Protein AF-A0A2V7JU52-F1 (afdb_monomer_lite)

pLDDT: mean 87.8, std 12.55, range [51.81, 98.0]

Radius of gyration: 22.38 Å; chains: 1; bounding box: 64×39×50 Å

Secondary structure (DSSP, 8-state):
-HHHHHHHHHHHHHHHHHHHHHHHHHHHHT---TT-TTTSTT--HHHHHHHHHHTTTTS-HHHHHHHHHHHHHTT---B-TTT-SBHHHHHHHHHHHHHHHHHHHHHHHHHHHHHHHHHHHHHT-

Sequence (125 aa):
MIAWVVRRVAASIAIIWAVVTLTFFVIHAARGSPFLPEQSQSVSPETLDRLRRQFGLDRSLPEQYVLYLRNLARGELGESFVLRRPVADALADAMPHTFFLALAALLIDFTAGLALGIYQAVRER

Foldseek 3Di:
DVVVVVVVVVVVVVVVVVVLVVVLVVVVVVPDDLCPCVNPPPDDPVNVVVVCVVLVVVPDPVVNSVVCVVCVVVVNQDADSVVRGGVVVVCVVCVVVVVVVVVVVCVCCVVVVVVVVVVVVVVVD

Structure (mmCIF, N/CA/C/O backbone):
data_AF-A0A2V7JU52-F1
#
_entry.id   AF-A0A2V7JU52-F1
#
loop_
_atom_site.group_PDB
_atom_site.id
_atom_site.type_symbol
_atom_site.label_atom_id
_atom_site.label_alt_id
_atom_site.label_comp_id
_atom_site.label_asym_id
_atom_site.label_entity_id
_atom_site.label_seq_id
_atom_site.pdbx_PDB_ins_code
_atom_site.Cartn_x
_atom_site.Cartn_y
_atom_site.Cartn_z
_atom_site.occupancy
_atom_site.B_iso_or_equiv
_atom_site.auth_seq_id
_atom_site.auth_comp_id
_atom_site.auth_asym_id
_atom_site.auth_atom_id
_atom_site.pdbx_PDB_model_num
ATOM 1 N N . MET A 1 1 ? 21.699 -19.258 0.283 1.00 87.06 1 MET A N 1
ATOM 2 C CA . MET A 1 1 ? 20.406 -18.965 -0.385 1.00 87.06 1 MET A CA 1
ATOM 3 C C . MET A 1 1 ? 19.286 -18.681 0.616 1.00 87.06 1 MET A C 1
ATOM 5 O O . MET A 1 1 ? 18.724 -17.599 0.540 1.00 87.06 1 MET A O 1
ATOM 9 N N . ILE A 1 2 ? 19.015 -19.556 1.597 1.00 94.31 2 ILE A N 1
ATOM 10 C CA . ILE A 1 2 ? 17.949 -19.350 2.608 1.00 94.31 2 ILE A CA 1
ATOM 11 C C . ILE A 1 2 ? 18.088 -18.010 3.351 1.00 94.31 2 ILE A C 1
ATOM 13 O O . ILE A 1 2 ? 17.147 -17.226 3.372 1.00 94.31 2 ILE A O 1
ATOM 17 N N . ALA A 1 3 ? 19.279 -17.683 3.865 1.00 94.38 3 ALA A N 1
ATOM 18 C CA . ALA A 1 3 ? 19.519 -16.406 4.549 1.00 94.38 3 ALA A CA 1
ATOM 19 C C . ALA A 1 3 ? 19.251 -15.171 3.661 1.00 94.38 3 ALA A C 1
ATOM 21 O O . ALA A 1 3 ? 18.768 -14.146 4.138 1.00 94.38 3 ALA A O 1
ATOM 22 N N . TRP A 1 4 ? 19.521 -15.272 2.353 1.00 95.81 4 TRP A N 1
ATOM 23 C CA . TRP A 1 4 ? 19.231 -14.199 1.399 1.00 95.81 4 TRP A CA 1
ATOM 24 C C . TRP A 1 4 ? 17.721 -14.034 1.181 1.00 95.81 4 TRP A C 1
ATOM 26 O O . TRP A 1 4 ? 17.234 -12.905 1.217 1.00 95.81 4 TRP A O 1
ATOM 36 N N . VAL A 1 5 ? 16.984 -15.144 1.031 1.00 96.94 5 VAL A N 1
ATOM 37 C CA . VAL A 1 5 ? 15.517 -15.133 0.894 1.00 96.94 5 VAL A CA 1
ATOM 38 C C . VAL A 1 5 ? 14.874 -14.540 2.145 1.00 96.94 5 VAL A C 1
ATOM 40 O O . VAL A 1 5 ? 14.070 -13.621 2.031 1.00 96.94 5 VAL A O 1
ATOM 43 N N . VAL A 1 6 ? 15.284 -14.990 3.335 1.00 97.44 6 VAL A N 1
ATOM 44 C CA . VAL A 1 6 ? 14.775 -14.473 4.617 1.00 97.44 6 VAL A CA 1
ATOM 45 C C . VAL A 1 6 ? 14.998 -12.967 4.724 1.00 97.44 6 VAL A C 1
ATOM 47 O O . VAL A 1 6 ? 14.063 -12.230 5.023 1.00 97.44 6 VAL A O 1
ATOM 50 N N . ARG A 1 7 ? 16.206 -12.484 4.406 1.00 96.94 7 ARG A N 1
ATOM 51 C CA . ARG A 1 7 ? 16.506 -11.046 4.420 1.00 96.94 7 ARG A CA 1
ATOM 52 C C . ARG A 1 7 ? 15.626 -10.264 3.445 1.00 96.94 7 ARG A C 1
ATOM 54 O O . ARG A 1 7 ? 15.184 -9.167 3.773 1.00 96.94 7 ARG A O 1
ATOM 61 N N . ARG A 1 8 ? 15.369 -10.808 2.251 1.00 96.19 8 ARG A N 1
ATOM 62 C CA . ARG A 1 8 ? 14.534 -10.153 1.237 1.00 96.19 8 ARG A CA 1
ATOM 63 C C . ARG A 1 8 ? 13.074 -10.081 1.677 1.00 96.19 8 ARG A C 1
ATOM 65 O O . ARG A 1 8 ? 12.489 -9.010 1.600 1.00 96.19 8 ARG A O 1
ATOM 72 N N . VAL A 1 9 ? 12.526 -11.182 2.189 1.00 97.31 9 VAL A N 1
ATOM 73 C CA . VAL A 1 9 ? 11.154 -11.244 2.712 1.00 97.31 9 VAL A CA 1
ATOM 74 C C . VAL A 1 9 ? 10.985 -10.304 3.904 1.00 97.31 9 VAL A C 1
ATOM 76 O O . VAL A 1 9 ? 10.034 -9.531 3.930 1.00 97.31 9 VAL A O 1
ATOM 79 N N . ALA A 1 10 ? 11.934 -10.291 4.845 1.00 97.00 10 ALA A N 1
ATOM 80 C CA . ALA A 1 10 ? 11.907 -9.372 5.981 1.00 97.00 10 ALA A CA 1
ATOM 81 C C . ALA A 1 10 ? 11.930 -7.901 5.532 1.00 97.00 10 ALA A C 1
ATOM 83 O O . ALA A 1 10 ? 11.143 -7.097 6.026 1.00 97.00 10 ALA A O 1
ATOM 84 N N . ALA A 1 11 ? 12.775 -7.556 4.553 1.00 97.06 11 ALA A N 1
ATOM 85 C CA . ALA A 1 11 ? 12.807 -6.212 3.982 1.00 97.06 11 ALA A CA 1
ATOM 86 C C . ALA A 1 11 ? 11.479 -5.843 3.298 1.00 97.06 11 ALA A C 1
ATOM 88 O O . ALA A 1 11 ? 10.971 -4.746 3.507 1.00 97.06 11 ALA A O 1
ATOM 89 N N . SER A 1 12 ? 10.881 -6.757 2.528 1.00 96.56 12 SER A N 1
ATOM 90 C CA . SER A 1 12 ? 9.571 -6.543 1.902 1.00 96.56 12 SER A CA 1
ATOM 91 C C . SER A 1 12 ? 8.464 -6.330 2.935 1.00 96.56 12 SER A C 1
ATOM 93 O O . SER A 1 12 ? 7.680 -5.397 2.789 1.00 96.56 12 SER A O 1
ATOM 95 N N . ILE A 1 13 ? 8.424 -7.135 4.001 1.00 96.25 13 ILE A N 1
ATOM 96 C CA . ILE A 1 13 ? 7.465 -6.965 5.102 1.00 96.25 13 ILE A CA 1
ATOM 97 C C . ILE A 1 13 ? 7.663 -5.606 5.778 1.00 96.25 13 ILE A C 1
ATOM 99 O O . ILE A 1 13 ? 6.685 -4.904 6.014 1.00 96.25 13 ILE A O 1
ATOM 103 N N . ALA A 1 14 ? 8.909 -5.202 6.041 1.00 96.81 14 ALA A N 1
ATOM 104 C CA . ALA A 1 14 ? 9.210 -3.905 6.642 1.00 96.81 14 ALA A CA 1
ATOM 105 C C . ALA A 1 14 ? 8.752 -2.735 5.757 1.00 96.81 14 ALA A C 1
ATOM 107 O O . ALA A 1 14 ? 8.187 -1.771 6.268 1.00 96.81 14 ALA A O 1
ATOM 108 N N . ILE A 1 15 ? 8.938 -2.832 4.436 1.00 97.62 15 ILE A N 1
ATOM 109 C CA . ILE A 1 15 ? 8.459 -1.825 3.478 1.00 97.62 15 ILE A CA 1
ATOM 110 C C . ILE A 1 15 ? 6.931 -1.760 3.487 1.00 97.62 15 ILE A C 1
ATOM 112 O O . ILE A 1 15 ? 6.376 -0.672 3.612 1.00 97.62 15 ILE A O 1
ATOM 116 N N . ILE A 1 16 ? 6.247 -2.904 3.394 1.00 95.88 16 ILE A N 1
ATOM 117 C CA . ILE A 1 16 ? 4.778 -2.955 3.436 1.00 95.88 16 ILE A CA 1
ATOM 118 C C . ILE A 1 16 ? 4.277 -2.341 4.742 1.00 95.88 16 ILE A C 1
ATOM 120 O O . ILE A 1 16 ? 3.414 -1.469 4.722 1.00 95.88 16 ILE A O 1
ATOM 124 N N . TRP A 1 17 ? 4.857 -2.741 5.874 1.00 96.44 17 TRP A N 1
ATOM 125 C CA . TRP A 1 17 ? 4.505 -2.202 7.180 1.00 96.44 17 TRP A CA 1
ATOM 126 C C . TRP A 1 17 ? 4.726 -0.686 7.255 1.00 96.44 17 TRP A C 1
ATOM 128 O O . TRP A 1 17 ? 3.841 0.034 7.717 1.00 96.44 17 TRP A O 1
ATOM 138 N N . ALA A 1 18 ? 5.848 -0.176 6.740 1.00 97.44 18 ALA A N 1
ATOM 139 C CA . ALA A 1 18 ? 6.130 1.256 6.690 1.00 97.44 18 ALA A CA 1
ATOM 140 C C . ALA A 1 18 ? 5.104 2.016 5.835 1.00 97.44 18 ALA A C 1
ATOM 142 O O . ALA A 1 18 ? 4.580 3.034 6.281 1.00 97.44 18 ALA A O 1
ATOM 143 N N . VAL A 1 19 ? 4.763 1.506 4.647 1.00 96.81 19 VAL A N 1
ATOM 144 C CA . VAL A 1 19 ? 3.776 2.123 3.743 1.00 96.81 19 VAL A CA 1
ATOM 145 C C . VAL A 1 19 ? 2.382 2.128 4.366 1.00 96.81 19 VAL A C 1
ATOM 147 O O . VAL A 1 19 ? 1.710 3.158 4.356 1.00 96.81 19 VAL A O 1
ATOM 150 N N . VAL A 1 20 ? 1.952 1.008 4.950 1.00 95.19 20 VAL A N 1
ATOM 151 C CA . VAL A 1 20 ? 0.661 0.883 5.646 1.00 95.19 20 VAL A CA 1
ATOM 152 C C . VAL A 1 20 ? 0.578 1.871 6.810 1.00 95.19 20 VAL A C 1
ATOM 154 O O . VAL A 1 20 ? -0.419 2.575 6.954 1.00 95.19 20 VAL A O 1
ATOM 157 N N . THR A 1 21 ? 1.646 1.970 7.603 1.00 95.44 21 THR A N 1
ATOM 158 C CA . THR A 1 21 ? 1.739 2.890 8.746 1.00 95.44 21 THR A CA 1
ATOM 159 C C . THR A 1 21 ? 1.710 4.342 8.300 1.00 95.44 21 THR A C 1
ATOM 161 O O . THR A 1 21 ? 0.935 5.137 8.828 1.00 95.44 21 THR A O 1
ATOM 164 N N . LEU A 1 22 ? 2.511 4.688 7.293 1.00 95.88 22 LEU A N 1
ATOM 165 C CA . LEU A 1 22 ? 2.546 6.032 6.738 1.00 95.88 22 LEU A CA 1
ATOM 166 C C . LEU A 1 22 ? 1.175 6.428 6.188 1.00 95.88 22 LEU A C 1
ATOM 168 O O . LEU A 1 22 ? 0.673 7.494 6.519 1.00 95.88 22 LEU A O 1
ATOM 172 N N . THR A 1 23 ? 0.541 5.548 5.413 1.00 92.19 23 THR A N 1
ATOM 173 C CA . THR A 1 23 ? -0.791 5.785 4.838 1.00 92.19 23 THR A CA 1
ATOM 174 C C . THR A 1 23 ? -1.835 5.990 5.932 1.00 92.19 23 THR A C 1
ATOM 176 O O . THR A 1 23 ? -2.622 6.932 5.853 1.00 92.19 23 THR A O 1
ATOM 179 N N . PHE A 1 24 ? -1.808 5.165 6.986 1.00 91.81 24 PHE A N 1
ATOM 180 C CA . PHE A 1 24 ? -2.679 5.327 8.149 1.00 91.81 24 PHE A CA 1
ATOM 181 C C . PHE A 1 24 ? -2.525 6.729 8.748 1.00 91.81 24 PHE A C 1
ATOM 183 O O . PHE A 1 24 ? -3.512 7.454 8.866 1.00 91.81 24 PHE A O 1
ATOM 190 N N . PHE A 1 25 ? -1.300 7.158 9.056 1.00 91.81 25 PHE A N 1
ATOM 191 C CA . PHE A 1 25 ? -1.077 8.480 9.642 1.00 91.81 25 PHE A CA 1
ATOM 192 C C . PHE A 1 25 ? -1.412 9.628 8.690 1.00 91.81 25 PHE A C 1
ATOM 194 O O . PHE A 1 25 ? -1.975 10.616 9.146 1.00 91.81 25 PHE A O 1
ATOM 201 N N . VAL A 1 26 ? -1.131 9.506 7.390 1.00 90.56 26 VAL A N 1
ATOM 202 C CA . VAL A 1 26 ? -1.487 10.524 6.387 1.00 90.56 26 VAL A CA 1
ATOM 203 C C . VAL A 1 26 ? -3.001 10.734 6.346 1.00 90.56 26 VAL A C 1
ATOM 205 O O . VAL A 1 26 ? -3.456 11.875 6.401 1.00 90.56 26 VAL A O 1
ATOM 208 N N . ILE A 1 27 ? -3.787 9.654 6.329 1.00 85.19 27 ILE A N 1
ATOM 209 C CA . ILE A 1 27 ? -5.254 9.738 6.332 1.00 85.19 27 ILE A CA 1
ATOM 210 C C . ILE A 1 27 ? -5.767 10.353 7.642 1.00 85.19 27 ILE A C 1
ATOM 212 O O . ILE A 1 27 ? -6.618 11.239 7.608 1.00 85.19 27 ILE A O 1
ATOM 216 N N . HIS A 1 28 ? -5.224 9.948 8.795 1.00 84.38 28 HIS A N 1
ATOM 217 C CA . HIS A 1 28 ? -5.636 10.501 10.093 1.00 84.38 28 HIS A CA 1
ATOM 218 C C . HIS A 1 28 ? -5.215 11.971 10.266 1.00 84.38 28 HIS A C 1
ATOM 220 O O . HIS A 1 28 ? -5.928 12.754 10.895 1.00 84.38 28 HIS A O 1
ATOM 226 N N . ALA A 1 29 ? -4.079 12.370 9.688 1.00 84.62 29 ALA A N 1
ATOM 227 C CA . ALA A 1 29 ? -3.590 13.745 9.706 1.00 84.62 29 ALA A CA 1
ATOM 228 C C . ALA A 1 29 ? -4.383 14.665 8.772 1.00 84.62 29 ALA A C 1
ATOM 230 O O . ALA A 1 29 ? -4.503 15.857 9.056 1.00 84.62 29 ALA A O 1
ATOM 231 N N . ALA A 1 30 ? -4.968 14.126 7.697 1.00 76.94 30 ALA A N 1
ATOM 232 C CA . ALA A 1 30 ? -5.707 14.896 6.701 1.00 76.94 30 ALA A CA 1
ATOM 233 C C . ALA A 1 30 ? -6.971 15.598 7.246 1.00 76.94 30 ALA A C 1
ATOM 235 O O . ALA A 1 30 ? -7.624 16.312 6.492 1.00 76.94 30 ALA A O 1
ATOM 236 N N . ARG A 1 31 ? -7.335 15.435 8.534 1.00 56.91 31 ARG A N 1
ATOM 237 C CA . ARG A 1 31 ? -8.505 16.049 9.214 1.00 56.91 31 ARG A CA 1
ATOM 238 C C . ARG A 1 31 ? -9.862 15.845 8.509 1.00 56.91 31 ARG A C 1
ATOM 240 O O . ARG A 1 31 ? -10.878 16.360 8.972 1.00 56.91 31 ARG A O 1
ATOM 247 N N . GLY A 1 32 ? -9.903 15.059 7.438 1.00 56.75 32 GLY A N 1
ATOM 248 C CA . GLY A 1 32 ? -11.092 14.700 6.688 1.00 56.75 32 GLY A CA 1
ATOM 249 C C . GLY A 1 32 ? -11.776 13.513 7.337 1.00 56.75 32 GLY A C 1
ATOM 250 O O . GLY A 1 32 ? -11.489 12.371 6.992 1.00 56.75 32 GLY A O 1
ATOM 251 N N . SER A 1 33 ? -12.692 13.763 8.272 1.00 61.59 33 SER A N 1
ATOM 252 C CA . SER A 1 33 ? -13.695 12.742 8.564 1.00 61.59 33 SER A CA 1
ATOM 253 C C . SER A 1 33 ? -14.487 12.514 7.269 1.00 61.59 33 SER A C 1
ATOM 255 O O . SER A 1 33 ? -14.977 13.494 6.703 1.00 61.59 33 SER A O 1
ATOM 257 N N . PRO A 1 34 ? -14.678 11.272 6.793 1.00 59.47 34 PRO A N 1
ATOM 258 C CA . PRO A 1 34 ? -15.583 11.009 5.669 1.00 59.47 34 PRO A CA 1
ATOM 259 C C . PRO A 1 34 ? -17.029 11.452 5.975 1.00 59.47 34 PRO A C 1
ATOM 261 O O . PRO A 1 34 ? -17.870 11.511 5.085 1.00 59.47 34 PRO A O 1
ATOM 264 N N . PHE A 1 35 ? -17.307 11.803 7.235 1.00 60.69 35 PHE A N 1
ATOM 265 C CA . PHE A 1 35 ? -18.569 12.334 7.735 1.00 60.69 35 PHE A CA 1
ATOM 266 C C . PHE A 1 35 ? -18.543 13.857 7.956 1.00 60.69 35 PHE A C 1
ATOM 268 O O . PHE A 1 35 ? -19.269 14.360 8.812 1.00 60.69 35 PHE A O 1
ATOM 275 N N . LEU A 1 36 ? -17.657 14.600 7.281 1.00 56.53 36 LEU A N 1
ATOM 276 C CA . LEU A 1 36 ? -17.648 16.061 7.380 1.00 56.53 36 LEU A CA 1
ATOM 277 C C . LEU A 1 36 ? -18.963 16.659 6.831 1.00 56.53 36 LEU A C 1
ATOM 279 O O . LEU A 1 36 ? -19.469 16.181 5.810 1.00 56.53 36 LEU A O 1
ATOM 283 N N . PRO A 1 37 ? -19.483 17.740 7.452 1.00 51.81 37 PRO A N 1
ATOM 284 C CA . PRO A 1 37 ? -20.790 18.319 7.120 1.00 51.81 37 PRO A CA 1
ATOM 285 C C . PRO A 1 37 ? -20.960 18.722 5.650 1.00 51.81 37 PRO A C 1
ATOM 287 O O . PRO A 1 37 ? -22.074 18.703 5.140 1.00 51.81 37 PRO A O 1
ATOM 290 N N . GLU A 1 38 ? -19.872 19.068 4.954 1.00 52.84 38 GLU A N 1
ATOM 291 C CA . GLU A 1 38 ? -19.926 19.496 3.548 1.00 52.84 38 GLU A CA 1
ATOM 292 C C . GLU A 1 38 ? -20.255 18.358 2.570 1.00 52.84 38 GLU A C 1
ATOM 294 O O . GLU A 1 38 ? -20.836 18.608 1.518 1.00 52.84 38 GLU A O 1
ATOM 299 N N . GLN A 1 39 ? -19.931 17.105 2.911 1.00 52.28 39 GLN A N 1
ATOM 300 C CA . GLN A 1 39 ? -20.292 15.924 2.106 1.00 52.28 39 GLN A CA 1
ATOM 301 C C . GLN A 1 39 ? -21.518 15.194 2.668 1.00 52.28 39 GLN A C 1
ATOM 303 O O . GLN A 1 39 ? -22.195 14.459 1.946 1.00 52.28 39 GLN A O 1
ATOM 308 N N . SER A 1 40 ? -21.829 15.408 3.947 1.00 54.09 40 SER A N 1
ATOM 309 C CA . SER A 1 40 ? -22.940 14.774 4.639 1.00 54.09 40 SER A CA 1
ATOM 310 C C . SER A 1 40 ? -24.067 15.787 4.857 1.00 54.09 40 SER A C 1
ATOM 312 O O . SER A 1 40 ? -24.060 16.528 5.840 1.00 54.09 40 SER A O 1
ATOM 314 N N . GLN A 1 41 ? -25.040 15.828 3.942 1.00 55.94 41 GLN A N 1
ATOM 315 C CA . GLN A 1 41 ? -26.289 16.574 4.130 1.00 55.94 41 GLN A CA 1
ATOM 316 C C . GLN A 1 41 ? -26.829 16.322 5.548 1.00 55.94 41 GLN A C 1
ATOM 318 O O . GLN A 1 41 ? -27.228 15.203 5.855 1.00 55.94 41 GLN A O 1
ATOM 323 N N . SER A 1 42 ? -26.765 17.340 6.415 1.00 57.47 42 SER A N 1
ATOM 324 C CA . SER A 1 42 ? -27.415 17.401 7.735 1.00 57.47 42 SER A CA 1
ATOM 325 C C . SER A 1 42 ? -27.497 16.060 8.487 1.00 57.47 42 SER A C 1
ATOM 327 O O . SER A 1 42 ? -28.583 15.600 8.839 1.00 57.47 42 SER A O 1
ATOM 329 N N . VAL A 1 43 ? -26.360 15.399 8.720 1.00 65.12 43 VAL A N 1
ATOM 330 C CA . VAL A 1 43 ? -26.334 14.193 9.561 1.00 65.12 43 VAL A CA 1
ATOM 331 C C . VAL A 1 43 ? -26.518 14.618 11.014 1.00 65.12 43 VAL A C 1
ATOM 333 O O . VAL A 1 43 ? -25.760 15.442 11.525 1.00 65.12 43 VAL A O 1
ATOM 336 N N . SER A 1 44 ? -27.536 14.066 11.679 1.00 77.69 44 SER A N 1
ATOM 337 C CA . SER A 1 44 ? -27.813 14.386 13.079 1.00 77.69 44 SER A CA 1
ATOM 338 C C . SER A 1 44 ? -26.620 14.004 13.976 1.00 77.69 44 SER A C 1
ATOM 340 O O . SER A 1 44 ? -25.936 13.011 13.685 1.00 77.69 44 SER A O 1
ATOM 342 N N . PRO A 1 45 ? -26.361 14.731 15.078 1.00 78.94 45 PRO A N 1
ATOM 343 C CA . PRO A 1 45 ? -25.274 14.409 16.008 1.00 78.94 45 PRO A CA 1
ATOM 344 C C . PRO A 1 45 ? -25.308 12.950 16.494 1.00 78.94 45 PRO A C 1
ATOM 346 O O . PRO A 1 45 ? -24.277 12.284 16.566 1.00 78.94 45 PRO A O 1
ATOM 349 N N . GLU A 1 46 ? -26.504 12.399 16.717 1.00 81.50 46 GLU A N 1
ATOM 350 C CA . GLU A 1 46 ? -26.701 11.013 17.160 1.00 81.50 46 GLU A CA 1
ATOM 351 C C . GLU A 1 46 ? -26.325 9.993 16.078 1.00 81.50 46 GLU A C 1
ATOM 353 O O . GLU A 1 46 ? -25.988 8.843 16.370 1.00 81.50 46 GLU A O 1
ATOM 358 N N . THR A 1 47 ? -26.430 10.377 14.808 1.00 80.00 47 THR A N 1
ATOM 359 C CA . THR A 1 47 ? -26.047 9.530 13.675 1.00 80.00 47 THR A CA 1
ATOM 360 C C . THR A 1 47 ? -24.536 9.584 13.460 1.00 80.00 47 THR A C 1
ATOM 362 O O . THR A 1 47 ? -23.919 8.539 13.256 1.00 80.00 47 THR A O 1
ATOM 365 N N . LEU A 1 48 ? -23.916 10.758 13.624 1.00 78.88 48 LEU A N 1
ATOM 366 C CA . LEU A 1 48 ? -22.457 10.905 13.623 1.00 78.88 48 LEU A CA 1
ATOM 367 C C . LEU A 1 48 ? -21.793 10.070 14.722 1.00 78.88 48 LEU A C 1
ATOM 369 O O . LEU A 1 48 ? -20.827 9.361 14.449 1.00 78.88 48 LEU A O 1
ATOM 373 N N . ASP A 1 49 ? -22.326 10.084 15.942 1.00 81.88 49 ASP A N 1
ATOM 374 C CA . ASP A 1 49 ? -21.760 9.302 17.048 1.00 81.88 49 ASP A CA 1
ATOM 375 C C . ASP A 1 49 ? -21.985 7.793 16.902 1.00 81.88 49 ASP A C 1
ATOM 377 O O . ASP A 1 49 ? -21.190 6.991 17.401 1.00 81.88 49 ASP A O 1
ATOM 381 N N . ARG A 1 50 ? -23.049 7.381 16.202 1.00 83.44 50 ARG A N 1
ATOM 382 C CA . ARG A 1 50 ? -23.244 5.977 15.810 1.00 83.44 50 ARG A CA 1
ATOM 383 C C . ARG A 1 50 ? -22.225 5.550 14.758 1.00 83.44 50 ARG A C 1
ATOM 385 O O . ARG A 1 50 ? -21.608 4.502 14.926 1.00 83.44 50 ARG A O 1
ATOM 392 N N . LEU A 1 51 ? -21.998 6.374 13.735 1.00 79.94 51 LEU A N 1
ATOM 393 C CA . LEU A 1 5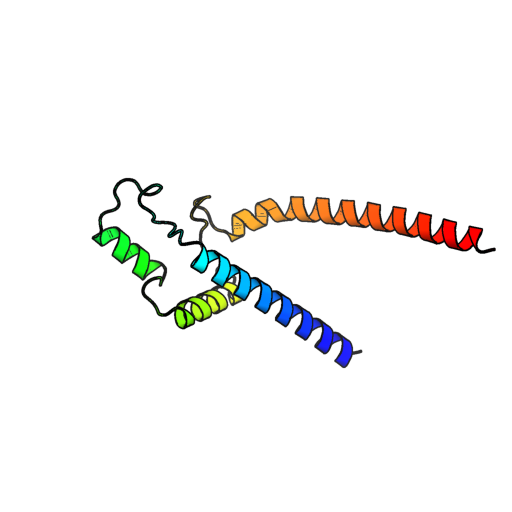1 ? -21.001 6.110 12.696 1.00 79.94 51 LEU A CA 1
ATOM 394 C C . LEU A 1 51 ? -19.585 6.071 13.281 1.00 79.94 51 LEU A C 1
ATOM 396 O O . LEU A 1 51 ? -18.842 5.133 13.012 1.00 79.94 51 LEU A O 1
ATOM 400 N N . ARG A 1 52 ? -19.223 7.013 14.159 1.00 82.06 52 ARG A N 1
ATOM 401 C CA . ARG A 1 52 ? -17.919 7.000 14.847 1.00 82.06 52 ARG A CA 1
ATOM 402 C C . ARG A 1 52 ? -17.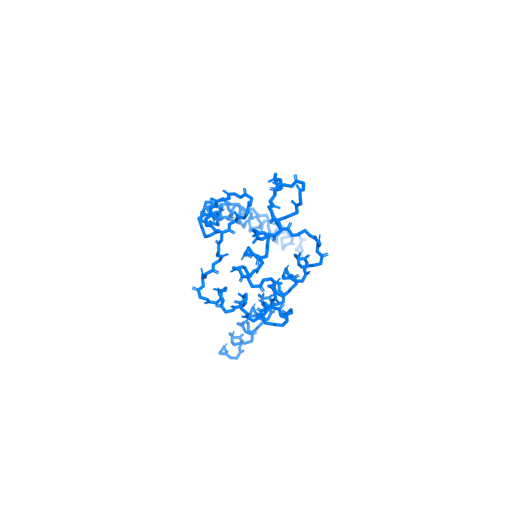669 5.687 15.578 1.00 82.06 52 ARG A C 1
ATOM 404 O O . ARG A 1 52 ? -16.619 5.089 15.379 1.00 82.06 52 ARG A O 1
ATOM 411 N N . ARG A 1 53 ? -18.651 5.211 16.349 1.00 84.31 53 ARG A N 1
ATOM 412 C CA . ARG A 1 53 ? -18.574 3.920 17.050 1.00 84.31 53 ARG A CA 1
ATOM 413 C C . ARG A 1 53 ? -18.515 2.732 16.094 1.00 84.31 53 ARG A C 1
ATOM 415 O O . ARG A 1 53 ? -17.745 1.803 16.317 1.00 84.31 53 ARG A O 1
ATOM 422 N N . GLN A 1 54 ? -19.297 2.762 15.015 1.00 82.06 54 GLN A N 1
ATOM 423 C CA . GLN A 1 54 ? -19.309 1.701 14.006 1.00 82.06 54 GLN A CA 1
ATOM 424 C C . GLN A 1 54 ? -17.947 1.548 13.315 1.00 82.06 54 GLN A C 1
ATOM 426 O O . GLN A 1 54 ? -17.494 0.427 13.103 1.00 82.06 54 GLN A O 1
ATOM 431 N N . PHE A 1 55 ? -17.284 2.663 13.004 1.00 80.75 55 PHE A N 1
ATOM 432 C CA . PHE A 1 55 ? -15.965 2.677 12.368 1.00 80.75 55 PHE A CA 1
ATOM 433 C C . PHE A 1 55 ? -14.798 2.658 13.371 1.00 80.75 55 PHE A C 1
ATOM 435 O O . PHE A 1 55 ? -13.642 2.712 12.960 1.00 80.75 55 PHE A O 1
ATOM 442 N N . GLY A 1 56 ? -15.074 2.562 14.678 1.00 82.75 56 GLY A N 1
ATOM 443 C CA . GLY A 1 56 ? -14.053 2.541 15.730 1.00 82.75 56 GLY A CA 1
ATOM 444 C C . GLY A 1 56 ? -13.271 3.850 15.879 1.00 82.75 56 GLY A C 1
ATOM 445 O O . GLY A 1 56 ? -12.198 3.851 16.477 1.00 82.75 56 GLY A O 1
ATOM 446 N N . LEU A 1 57 ? -13.795 4.958 15.346 1.00 82.81 57 LEU A N 1
ATOM 447 C CA . LEU A 1 57 ? -13.188 6.294 15.411 1.00 82.81 57 LEU A CA 1
ATOM 448 C C . LEU A 1 57 ? -13.264 6.911 16.817 1.00 82.81 57 LEU A C 1
ATOM 450 O O . LEU A 1 57 ? -12.655 7.946 17.070 1.00 82.81 57 LEU A O 1
ATOM 454 N N . ASP A 1 58 ? -14.026 6.291 17.719 1.00 85.56 58 ASP A N 1
ATOM 455 C CA . ASP A 1 58 ? -14.124 6.612 19.143 1.00 85.56 58 ASP A CA 1
ATOM 456 C C . ASP A 1 58 ? -12.969 6.031 19.981 1.00 85.56 58 ASP A C 1
ATOM 458 O O . ASP A 1 58 ? -12.782 6.426 21.131 1.00 85.56 58 ASP A O 1
ATOM 462 N N . ARG A 1 59 ? -12.186 5.104 19.417 1.00 86.88 59 ARG A N 1
ATOM 463 C CA . ARG A 1 59 ? -11.085 4.426 20.115 1.00 86.88 59 ARG A CA 1
ATOM 464 C C . ARG A 1 59 ? -9.802 5.248 20.119 1.00 86.88 59 ARG A C 1
ATOM 466 O O . ARG A 1 59 ? -9.615 6.153 19.306 1.00 86.88 59 ARG A O 1
ATOM 473 N N . SER A 1 60 ? -8.866 4.885 20.994 1.00 92.94 60 SER A N 1
ATOM 474 C CA . SER A 1 60 ? -7.524 5.473 20.987 1.00 92.94 60 SER A CA 1
ATOM 475 C C . SER A 1 60 ? -6.801 5.203 19.651 1.00 92.94 60 SER A C 1
ATOM 477 O O . SER A 1 60 ? -7.004 4.164 19.021 1.00 92.94 60 SER A O 1
ATOM 479 N N . LEU A 1 61 ? -5.940 6.125 19.198 1.00 89.75 61 LEU A N 1
ATOM 480 C CA . LEU A 1 61 ? -5.191 5.964 17.936 1.00 89.75 61 LEU A CA 1
ATOM 481 C C . LEU A 1 61 ? -4.427 4.625 17.832 1.00 89.75 61 LEU A C 1
ATOM 483 O O . LEU A 1 61 ? -4.478 4.005 16.767 1.00 89.75 61 LEU A O 1
ATOM 487 N N . PRO A 1 62 ? -3.757 4.129 18.894 1.00 93.25 62 PRO A N 1
ATOM 488 C CA . PRO A 1 62 ? -3.110 2.820 18.853 1.00 93.25 62 PRO A CA 1
ATOM 489 C C . PRO A 1 62 ? -4.092 1.667 18.611 1.00 93.25 62 PRO A C 1
ATOM 491 O O . PRO A 1 62 ? -3.791 0.760 17.838 1.00 93.25 62 PRO A O 1
ATOM 494 N N . GLU A 1 63 ? -5.278 1.702 19.225 1.00 93.44 63 GLU A N 1
ATOM 495 C CA . GLU A 1 63 ? -6.307 0.682 19.001 1.00 93.44 63 GLU A CA 1
ATOM 496 C C . GLU A 1 63 ? -6.833 0.708 17.566 1.00 93.44 63 GLU A C 1
ATOM 498 O O . GLU A 1 63 ? -6.987 -0.353 16.959 1.00 93.44 63 GLU A O 1
ATOM 503 N N . GLN A 1 64 ? -7.068 1.903 17.011 1.00 92.06 64 GLN A N 1
ATOM 504 C CA . GLN A 1 64 ? -7.486 2.065 15.615 1.00 92.06 64 GLN A CA 1
ATOM 505 C C . GLN A 1 64 ? -6.448 1.474 14.656 1.00 92.06 64 GLN A C 1
ATOM 507 O O . GLN A 1 64 ? -6.798 0.739 13.733 1.00 92.06 64 GLN A O 1
ATOM 512 N N . TYR A 1 65 ? -5.164 1.724 14.915 1.00 93.69 65 TYR A N 1
ATOM 513 C CA . TYR A 1 65 ? -4.070 1.191 14.110 1.00 93.69 65 TYR A CA 1
ATOM 514 C C . TYR A 1 65 ? -3.969 -0.340 14.188 1.00 93.69 65 TYR A C 1
ATOM 516 O O . TYR A 1 65 ? -3.862 -1.007 13.159 1.00 93.69 65 TYR A O 1
ATOM 524 N N . VAL A 1 66 ? -4.061 -0.923 15.388 1.00 94.75 66 VAL A N 1
ATOM 525 C CA . VAL A 1 66 ? -4.033 -2.387 15.560 1.00 94.75 66 VAL A CA 1
ATOM 526 C C . VAL A 1 66 ? -5.240 -3.045 14.891 1.00 94.75 66 VAL A C 1
ATOM 528 O O . VAL A 1 66 ? -5.090 -4.074 14.229 1.00 94.75 66 VAL A O 1
ATOM 531 N N . LEU A 1 67 ? -6.430 -2.453 15.024 1.00 92.50 67 LEU A N 1
ATOM 532 C CA . LEU A 1 67 ? -7.637 -2.934 14.354 1.00 92.50 67 LEU A CA 1
ATOM 533 C C . LEU A 1 67 ? -7.477 -2.886 12.829 1.00 92.50 67 LEU A C 1
ATOM 535 O O . LEU A 1 67 ? -7.787 -3.867 12.155 1.00 92.50 67 LEU A O 1
ATOM 539 N N . TYR A 1 68 ? -6.934 -1.785 12.304 1.00 92.38 68 TYR A N 1
ATOM 540 C CA . TYR A 1 68 ? -6.653 -1.614 10.882 1.00 92.38 68 TYR A CA 1
ATOM 541 C C . TYR A 1 68 ? -5.673 -2.673 10.361 1.00 92.38 68 TYR A C 1
ATOM 543 O O . TYR A 1 68 ? -5.976 -3.358 9.385 1.00 92.38 68 TYR A O 1
ATOM 551 N N . LEU A 1 69 ? -4.546 -2.888 11.050 1.00 94.69 69 LEU A N 1
ATOM 552 C CA . LEU A 1 69 ? -3.582 -3.935 10.696 1.00 94.69 69 LEU A CA 1
ATOM 553 C C . LEU A 1 69 ? -4.205 -5.333 10.720 1.00 94.69 69 LEU A C 1
ATOM 555 O O . LEU A 1 69 ? -3.949 -6.137 9.825 1.00 94.69 69 LEU A O 1
ATOM 559 N N . ARG A 1 70 ? -5.024 -5.633 11.733 1.00 94.94 70 ARG A N 1
ATOM 560 C CA . ARG A 1 70 ? -5.686 -6.935 11.870 1.00 94.94 70 ARG A CA 1
ATOM 561 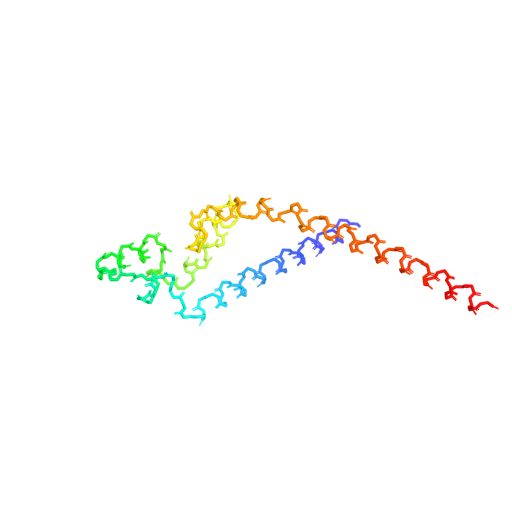C C . ARG A 1 70 ? -6.647 -7.199 10.715 1.00 94.94 70 ARG A C 1
AT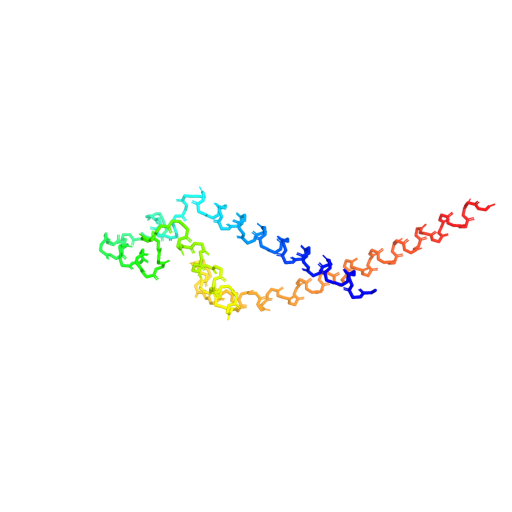OM 563 O O . ARG A 1 70 ? -6.636 -8.297 10.166 1.00 94.94 70 ARG A O 1
ATOM 570 N N . ASN A 1 71 ? -7.474 -6.217 10.373 1.00 92.81 71 ASN A N 1
ATOM 571 C CA . ASN A 1 71 ? -8.443 -6.339 9.291 1.00 92.81 71 ASN A CA 1
ATOM 572 C C . ASN A 1 71 ? -7.714 -6.462 7.942 1.00 92.81 71 ASN A C 1
ATOM 574 O O . ASN A 1 71 ? -7.993 -7.381 7.175 1.00 92.81 71 ASN A O 1
ATOM 578 N N . LEU A 1 72 ? -6.675 -5.648 7.715 1.00 93.56 72 LEU A N 1
ATOM 579 C CA . LEU A 1 72 ? -5.825 -5.735 6.526 1.00 93.56 72 LEU A CA 1
ATOM 580 C C . LEU A 1 72 ? -5.170 -7.118 6.379 1.00 93.56 72 LEU A C 1
ATOM 582 O O . LEU A 1 72 ? -5.206 -7.704 5.300 1.00 93.56 72 LEU A O 1
ATOM 586 N N . ALA A 1 73 ? -4.627 -7.677 7.464 1.00 93.69 73 ALA A N 1
ATOM 587 C CA . ALA A 1 73 ? -4.019 -9.009 7.464 1.00 93.69 73 ALA A CA 1
ATOM 588 C C . ALA A 1 73 ? -5.024 -10.142 7.181 1.00 93.69 73 ALA A C 1
ATOM 590 O O . ALA A 1 73 ? -4.624 -11.214 6.733 1.00 93.69 73 ALA A O 1
ATOM 591 N N . ARG A 1 74 ? -6.321 -9.915 7.426 1.00 94.88 74 ARG A N 1
ATOM 592 C CA . ARG A 1 74 ? -7.415 -10.843 7.093 1.00 94.88 74 ARG A CA 1
ATOM 593 C C . ARG A 1 74 ? -7.991 -10.628 5.692 1.00 94.88 74 ARG A C 1
ATOM 595 O O . ARG A 1 74 ? -8.866 -11.384 5.285 1.00 94.88 74 ARG A O 1
ATOM 602 N N . GLY A 1 75 ? -7.519 -9.617 4.961 1.00 92.12 75 GLY A N 1
ATOM 603 C CA . GLY A 1 75 ? -8.097 -9.213 3.677 1.00 92.12 75 GLY A CA 1
ATOM 604 C C . GLY A 1 75 ? -9.410 -8.434 3.808 1.00 92.12 75 GLY A C 1
ATOM 605 O O . GLY A 1 75 ? -10.092 -8.207 2.814 1.00 92.12 75 GLY A O 1
ATOM 606 N N . GLU A 1 76 ? -9.770 -7.994 5.014 1.00 92.69 76 GLU A N 1
ATOM 607 C CA . GLU A 1 76 ? -10.944 -7.160 5.272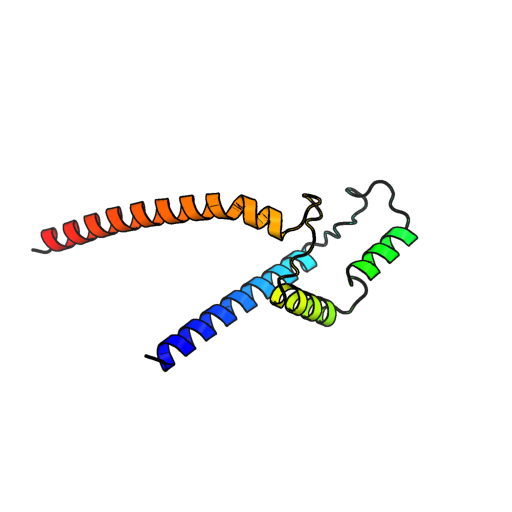 1.00 92.69 76 GLU A CA 1
ATOM 608 C C . GLU A 1 76 ? -10.600 -5.691 4.968 1.00 92.69 76 GLU A C 1
ATOM 610 O O . GLU A 1 76 ? -10.265 -4.909 5.857 1.00 92.69 76 GLU A O 1
ATOM 615 N N . LEU A 1 77 ? -10.643 -5.320 3.684 1.00 90.38 77 LEU A N 1
ATOM 616 C CA . LEU A 1 77 ? -10.281 -3.972 3.211 1.00 90.38 77 LEU A CA 1
ATOM 617 C C . LEU A 1 77 ? -11.371 -2.914 3.453 1.00 90.38 77 LEU A C 1
ATOM 619 O O . LEU A 1 77 ? -11.099 -1.718 3.377 1.00 90.38 77 LEU A O 1
ATOM 623 N N . GLY A 1 78 ? -12.594 -3.354 3.752 1.00 89.81 78 GLY A N 1
ATOM 624 C CA . GLY A 1 78 ? -13.743 -2.487 3.990 1.00 89.81 78 GLY A CA 1
ATOM 625 C C . GLY A 1 78 ? -14.347 -1.887 2.718 1.00 89.81 78 GLY A C 1
ATOM 626 O O . GLY A 1 78 ? -14.131 -2.362 1.601 1.00 89.81 78 GLY A O 1
ATOM 627 N N . GLU A 1 79 ? -15.130 -0.832 2.920 1.00 88.44 79 GLU A N 1
ATOM 628 C CA . GLU A 1 79 ? -15.894 -0.124 1.893 1.00 88.44 79 GLU A CA 1
ATOM 629 C C . GLU A 1 79 ? -15.238 1.213 1.545 1.00 88.44 79 GLU A C 1
ATOM 631 O O . GLU A 1 79 ? -14.745 1.935 2.414 1.00 88.44 79 GLU A O 1
ATOM 636 N N . SER A 1 80 ? -15.279 1.587 0.269 1.00 86.12 80 SER A N 1
ATOM 637 C CA . SER A 1 80 ? -14.892 2.929 -0.155 1.00 86.12 80 SER A CA 1
ATOM 638 C C . SER A 1 80 ? -16.009 3.921 0.164 1.00 86.12 80 SER A C 1
ATOM 640 O O . SER A 1 80 ? -17.102 3.824 -0.389 1.00 86.12 80 SER A O 1
ATOM 642 N N . PHE A 1 81 ? -15.730 4.939 0.982 1.00 80.00 81 PHE A N 1
ATOM 643 C CA . PHE A 1 81 ? -16.691 6.021 1.249 1.00 80.00 81 PHE A CA 1
ATOM 644 C C . PHE A 1 81 ? -17.038 6.843 -0.003 1.00 80.00 81 PHE A C 1
ATOM 646 O O . PHE A 1 81 ? -18.141 7.375 -0.107 1.00 80.00 81 PHE A O 1
ATOM 653 N N . VAL A 1 82 ? -16.109 6.918 -0.963 1.00 82.00 82 VAL A N 1
ATOM 654 C CA . VAL A 1 82 ? -16.277 7.672 -2.214 1.00 82.00 82 VAL A CA 1
ATOM 655 C C . VAL A 1 82 ? -17.029 6.842 -3.251 1.00 82.00 82 VAL A C 1
ATOM 657 O O . VAL A 1 82 ? -18.022 7.302 -3.805 1.00 82.00 82 VAL A O 1
ATOM 660 N N . LEU A 1 83 ? -16.575 5.610 -3.501 1.00 85.31 83 LEU A N 1
ATOM 661 C CA . LEU A 1 83 ? -17.157 4.740 -4.530 1.00 85.31 83 LEU A CA 1
ATOM 662 C C . LEU A 1 83 ? -18.393 3.973 -4.040 1.00 85.31 83 LEU A C 1
ATOM 664 O O . LEU A 1 83 ? -19.085 3.375 -4.858 1.00 85.31 83 LEU A O 1
ATOM 668 N N . ARG A 1 84 ? -18.663 3.982 -2.726 1.00 86.94 84 ARG A N 1
ATOM 669 C CA . ARG A 1 84 ? -19.774 3.275 -2.064 1.00 86.94 84 ARG A CA 1
ATOM 670 C C . ARG A 1 84 ? -19.852 1.791 -2.439 1.00 86.94 84 ARG A C 1
ATOM 672 O O . ARG A 1 84 ? -20.933 1.271 -2.704 1.00 86.94 84 ARG A O 1
ATOM 679 N N . ARG A 1 85 ? -18.689 1.146 -2.510 1.00 90.75 85 ARG A N 1
ATOM 680 C CA . ARG A 1 85 ? -18.534 -0.273 -2.842 1.00 90.75 85 ARG A CA 1
ATOM 681 C C . ARG A 1 85 ? -17.288 -0.863 -2.169 1.00 90.75 85 ARG A C 1
ATOM 683 O O . ARG A 1 85 ? -16.399 -0.075 -1.797 1.00 90.75 85 ARG A O 1
ATOM 690 N N . PRO A 1 86 ? -17.171 -2.203 -2.083 1.00 94.38 86 PRO A N 1
ATOM 691 C CA . PRO A 1 86 ? -16.023 -2.853 -1.471 1.00 94.38 86 PRO A CA 1
ATOM 692 C C . PRO A 1 86 ? -14.711 -2.398 -2.111 1.00 94.38 86 PRO A C 1
ATOM 694 O O . PRO A 1 86 ? -14.579 -2.318 -3.336 1.00 94.38 86 PRO A O 1
ATOM 697 N N . VAL A 1 87 ? -13.701 -2.121 -1.283 1.00 93.44 87 VAL A N 1
ATOM 698 C CA . VAL A 1 87 ? -12.362 -1.744 -1.771 1.00 93.44 87 VAL A CA 1
ATOM 699 C C . VAL A 1 87 ? -11.740 -2.883 -2.582 1.00 93.44 87 VAL A C 1
ATOM 701 O O . VAL A 1 87 ? -11.039 -2.626 -3.558 1.00 93.44 87 VAL A O 1
ATOM 704 N N . ALA A 1 88 ? -12.032 -4.136 -2.219 1.00 93.81 88 ALA A N 1
ATOM 705 C CA . ALA A 1 88 ? -11.568 -5.315 -2.945 1.00 93.81 88 ALA A CA 1
ATOM 706 C C . ALA A 1 88 ? -12.021 -5.309 -4.414 1.00 93.81 88 ALA A C 1
ATOM 708 O O . ALA A 1 88 ? -11.197 -5.533 -5.296 1.00 93.81 88 ALA A O 1
ATOM 709 N N . ASP A 1 89 ? -13.282 -4.963 -4.680 1.00 94.06 89 ASP A N 1
ATOM 710 C CA . ASP A 1 89 ? -13.823 -4.895 -6.042 1.00 94.06 89 ASP A CA 1
ATOM 711 C C . ASP A 1 89 ? -13.175 -3.756 -6.830 1.00 94.06 89 ASP A C 1
ATOM 713 O O . ASP A 1 89 ? -12.778 -3.920 -7.980 1.00 94.06 89 ASP A O 1
ATOM 717 N N . ALA A 1 90 ? -12.983 -2.601 -6.186 1.00 93.19 90 ALA A N 1
ATOM 718 C CA . ALA A 1 90 ? -12.294 -1.481 -6.815 1.00 93.19 90 ALA A CA 1
ATOM 719 C C . ALA A 1 90 ? -10.838 -1.814 -7.187 1.00 93.19 90 ALA A C 1
ATOM 721 O O . ALA A 1 90 ? -10.361 -1.390 -8.240 1.00 93.19 90 ALA A O 1
ATOM 722 N N . LEU A 1 91 ? -10.137 -2.584 -6.349 1.00 93.06 91 LEU A N 1
ATOM 723 C CA . LEU A 1 91 ? -8.798 -3.084 -6.660 1.00 93.06 91 LEU A CA 1
ATOM 724 C C . LEU A 1 91 ? -8.823 -4.142 -7.764 1.00 93.06 91 LEU A C 1
ATOM 726 O O . LEU A 1 91 ? -7.941 -4.128 -8.622 1.00 93.06 91 LEU A O 1
ATOM 730 N N . ALA A 1 92 ? -9.816 -5.031 -7.764 1.00 93.75 92 ALA A N 1
ATOM 731 C CA . ALA A 1 92 ? -9.979 -6.051 -8.793 1.00 93.75 92 ALA A CA 1
ATOM 732 C C . ALA A 1 92 ? -10.196 -5.423 -10.178 1.00 93.75 92 ALA A C 1
ATOM 734 O O . ALA A 1 92 ? -9.561 -5.847 -11.140 1.00 93.75 92 ALA A O 1
ATOM 735 N N . ASP A 1 93 ? -10.994 -4.357 -10.263 1.00 94.25 93 ASP A N 1
ATOM 736 C CA . ASP A 1 93 ? -11.197 -3.601 -11.503 1.00 94.25 93 ASP A CA 1
ATOM 737 C C . ASP A 1 93 ? -9.901 -2.925 -11.990 1.00 94.25 93 ASP A C 1
ATOM 739 O O . ASP A 1 93 ? -9.625 -2.860 -13.188 1.00 94.25 93 ASP A O 1
ATOM 743 N N . ALA A 1 94 ? -9.077 -2.420 -11.067 1.00 92.12 94 ALA A N 1
ATOM 744 C CA . ALA A 1 94 ? -7.844 -1.702 -11.395 1.00 92.12 94 ALA A CA 1
ATOM 745 C C . ALA A 1 94 ? -6.647 -2.627 -11.700 1.00 92.12 94 ALA A C 1
ATOM 747 O O . ALA A 1 94 ? -5.701 -2.222 -12.390 1.00 92.12 94 ALA A O 1
ATOM 748 N N . MET A 1 95 ? -6.662 -3.861 -11.185 1.00 94.69 95 MET A N 1
ATOM 749 C CA . MET A 1 95 ? -5.556 -4.816 -11.303 1.00 94.69 95 MET A CA 1
ATOM 750 C C . MET A 1 95 ? -5.149 -5.099 -12.757 1.00 94.69 95 MET A C 1
ATOM 752 O O . MET A 1 95 ? -3.958 -4.964 -13.052 1.00 94.69 95 MET A O 1
ATOM 756 N N . PRO A 1 96 ? -6.069 -5.437 -13.687 1.00 94.94 96 PRO A N 1
ATOM 757 C CA . PRO A 1 96 ? -5.713 -5.718 -15.075 1.00 94.94 96 PRO A CA 1
ATOM 758 C C . PRO A 1 96 ? -5.009 -4.539 -15.744 1.00 94.94 96 PRO A C 1
ATOM 760 O O . PRO A 1 96 ? -3.984 -4.719 -16.396 1.00 94.94 96 PRO A O 1
ATOM 763 N N . HIS A 1 97 ? -5.505 -3.317 -15.533 1.00 95.38 97 HIS A N 1
ATOM 764 C CA . HIS A 1 97 ? -4.899 -2.114 -16.102 1.00 95.38 97 HIS A CA 1
ATOM 765 C C . HIS A 1 97 ? -3.471 -1.905 -15.599 1.00 95.38 97 HIS A C 1
ATOM 767 O O . HIS A 1 97 ? -2.562 -1.670 -16.393 1.00 95.38 97 HIS A O 1
ATOM 773 N N . THR A 1 98 ? -3.258 -2.057 -14.292 1.00 94.75 98 THR A N 1
ATOM 774 C CA . THR A 1 98 ? -1.926 -1.930 -13.686 1.00 94.75 98 THR A CA 1
ATOM 775 C C . THR A 1 98 ? -0.982 -3.005 -14.212 1.00 94.75 98 THR A C 1
ATOM 777 O O . THR A 1 98 ? 0.166 -2.714 -14.536 1.00 94.75 98 THR A O 1
ATOM 780 N N . PHE A 1 99 ? -1.473 -4.238 -14.345 1.00 96.25 99 PHE A N 1
ATOM 781 C CA . PHE A 1 99 ? -0.704 -5.349 -14.886 1.00 96.25 99 PHE A CA 1
ATOM 782 C C . PHE A 1 99 ? -0.261 -5.089 -16.330 1.00 96.25 99 PHE A C 1
ATOM 784 O O . PHE A 1 99 ? 0.921 -5.234 -16.633 1.00 96.25 99 PHE A O 1
ATOM 791 N N . PHE A 1 100 ? -1.170 -4.648 -17.207 1.00 97.00 100 PHE A N 1
ATOM 792 C CA . PHE A 1 100 ? -0.823 -4.335 -18.595 1.00 97.00 100 PHE A CA 1
ATOM 793 C C . PHE A 1 100 ? 0.170 -3.177 -18.699 1.00 97.00 100 PHE A C 1
ATOM 795 O O . PHE A 1 100 ? 1.118 -3.265 -19.477 1.00 97.00 100 PHE A O 1
ATOM 802 N N . LEU A 1 101 ? -0.002 -2.123 -17.896 1.00 97.19 101 LEU A N 1
ATOM 803 C CA . LEU A 1 101 ? 0.939 -1.003 -17.858 1.00 97.19 101 LEU A CA 1
ATOM 804 C C . LEU A 1 101 ? 2.323 -1.442 -17.370 1.00 97.19 101 LEU A C 1
ATOM 806 O O . LEU A 1 101 ? 3.324 -1.111 -18.000 1.00 97.19 101 LEU A O 1
ATOM 810 N N . ALA A 1 102 ? 2.385 -2.221 -16.288 1.00 96.94 102 ALA A N 1
ATOM 811 C CA . ALA A 1 102 ? 3.640 -2.738 -15.751 1.00 96.94 102 ALA A CA 1
ATOM 812 C C . ALA A 1 102 ? 4.344 -3.669 -16.748 1.00 96.94 102 ALA A C 1
ATOM 814 O O . ALA A 1 102 ? 5.557 -3.583 -16.919 1.00 96.94 102 ALA A O 1
ATOM 815 N N . LEU A 1 103 ? 3.588 -4.528 -17.437 1.00 97.75 103 LEU A N 1
ATOM 816 C CA . LEU A 1 103 ? 4.126 -5.424 -18.455 1.00 97.75 103 LEU A CA 1
ATOM 817 C C . LEU A 1 103 ? 4.656 -4.650 -19.666 1.00 97.75 103 LEU A C 1
ATOM 819 O O . LEU A 1 103 ? 5.752 -4.937 -20.140 1.00 97.75 103 LEU A O 1
ATOM 823 N N . ALA A 1 104 ? 3.913 -3.654 -20.151 1.00 97.44 104 ALA A N 1
ATOM 824 C CA . ALA A 1 104 ? 4.352 -2.809 -21.257 1.00 97.44 104 ALA A CA 1
ATOM 825 C C . ALA A 1 104 ? 5.628 -2.035 -20.897 1.00 97.44 104 ALA A C 1
ATOM 827 O O . ALA A 1 104 ? 6.585 -2.050 -21.668 1.00 97.44 104 ALA A O 1
ATOM 828 N N . ALA A 1 105 ? 5.668 -1.424 -19.708 1.00 97.31 105 ALA A N 1
ATOM 829 C CA . ALA A 1 105 ? 6.852 -0.738 -19.201 1.00 97.31 105 ALA A CA 1
ATOM 830 C C . ALA A 1 105 ? 8.052 -1.688 -19.115 1.00 97.31 105 ALA A C 1
ATOM 832 O O . ALA A 1 105 ? 9.109 -1.381 -19.652 1.00 97.31 105 ALA A O 1
ATOM 833 N N . LEU A 1 106 ? 7.868 -2.887 -18.549 1.00 97.69 106 LEU A N 1
ATOM 834 C CA . LEU A 1 106 ? 8.924 -3.894 -18.455 1.00 97.69 106 LEU A CA 1
ATOM 835 C C . LEU A 1 106 ? 9.479 -4.286 -19.829 1.00 97.69 106 LEU A C 1
ATOM 837 O O . LEU A 1 106 ? 10.690 -4.420 -19.979 1.00 97.69 106 LEU A O 1
ATOM 841 N N . LEU A 1 107 ? 8.617 -4.482 -20.830 1.00 98.00 107 LEU A N 1
ATOM 842 C CA . LEU A 1 107 ? 9.051 -4.834 -22.184 1.00 98.00 107 LEU A CA 1
ATOM 843 C C . LEU A 1 107 ? 9.846 -3.698 -22.834 1.00 98.00 107 LEU A C 1
ATOM 845 O O . LEU A 1 107 ? 10.880 -3.951 -23.455 1.00 98.00 107 LEU A O 1
ATOM 849 N N . ILE A 1 108 ? 9.393 -2.455 -22.674 1.00 97.62 108 ILE A N 1
ATOM 850 C CA . ILE A 1 108 ? 10.099 -1.277 -23.184 1.00 97.62 108 ILE A CA 1
ATOM 851 C C . ILE A 1 108 ? 11.453 -1.136 -22.484 1.00 97.62 108 ILE A C 1
ATOM 853 O O . ILE A 1 108 ? 12.476 -1.056 -23.157 1.00 97.62 108 ILE A O 1
ATOM 857 N N . ASP A 1 109 ? 11.481 -1.189 -21.154 1.00 97.44 109 ASP A N 1
ATOM 858 C CA . ASP A 1 109 ? 12.702 -1.050 -20.357 1.00 97.44 109 ASP A CA 1
ATOM 859 C C . ASP A 1 109 ? 13.704 -2.161 -20.667 1.00 97.44 109 ASP A C 1
ATOM 861 O O . ASP A 1 109 ? 14.898 -1.907 -20.828 1.00 97.44 109 ASP A O 1
ATOM 865 N N . PHE A 1 110 ? 13.225 -3.399 -20.798 1.00 97.44 110 PHE A N 1
ATOM 866 C CA . PHE A 1 110 ? 14.071 -4.537 -21.128 1.00 97.44 110 PHE A CA 1
ATOM 867 C C . PHE A 1 110 ? 14.666 -4.401 -22.530 1.00 97.44 110 PHE A C 1
ATOM 869 O O . PHE A 1 110 ? 15.869 -4.576 -22.702 1.00 97.44 110 PHE A O 1
ATOM 876 N N . THR A 1 111 ? 13.849 -4.067 -23.533 1.00 97.75 111 THR A N 1
ATOM 877 C CA . THR A 1 111 ? 14.321 -3.939 -24.921 1.00 97.75 111 THR A CA 1
ATOM 878 C C . THR A 1 111 ? 15.254 -2.745 -25.099 1.00 97.75 111 THR A C 1
ATOM 880 O O . THR A 1 111 ? 16.335 -2.901 -25.668 1.00 97.75 111 THR A O 1
ATOM 883 N N . ALA A 1 112 ? 14.892 -1.577 -24.565 1.00 97.19 112 ALA A N 1
ATOM 884 C CA . ALA A 1 112 ? 15.720 -0.378 -24.613 1.00 97.19 112 ALA A CA 1
ATOM 885 C C . ALA A 1 112 ? 17.019 -0.557 -23.815 1.00 97.19 112 ALA A C 1
ATOM 887 O O . ALA A 1 112 ? 18.102 -0.270 -24.326 1.00 97.19 112 ALA A O 1
ATOM 888 N N . GLY A 1 113 ? 16.931 -1.084 -22.592 1.00 96.94 113 GLY A N 1
ATOM 889 C CA . GLY A 1 113 ? 18.088 -1.352 -21.741 1.00 96.94 113 GLY A CA 1
ATOM 890 C C . GLY A 1 113 ? 19.047 -2.361 -22.367 1.00 96.94 113 GLY A C 1
ATOM 891 O O . GLY A 1 113 ? 20.258 -2.142 -22.361 1.00 96.94 113 GLY A O 1
ATOM 892 N N . LEU A 1 114 ? 18.520 -3.427 -22.977 1.00 96.94 114 LEU A N 1
ATOM 893 C CA . LEU A 1 114 ? 19.331 -4.417 -23.682 1.00 96.94 114 LEU A CA 1
ATOM 894 C C . LEU A 1 114 ? 20.004 -3.817 -24.922 1.00 96.94 114 LEU A C 1
ATOM 896 O O . LEU A 1 114 ? 21.204 -4.007 -25.106 1.00 96.94 114 LEU A O 1
ATOM 900 N N . ALA A 1 115 ? 19.269 -3.066 -25.749 1.00 96.25 115 ALA A N 1
ATOM 901 C CA . ALA A 1 115 ? 19.820 -2.425 -26.943 1.00 96.25 115 ALA A CA 1
ATOM 902 C C . ALA A 1 115 ? 20.939 -1.431 -26.595 1.00 96.25 115 ALA A C 1
ATOM 904 O O . ALA A 1 115 ? 22.011 -1.467 -27.201 1.00 96.25 115 ALA A O 1
ATOM 905 N N . LEU A 1 116 ? 20.723 -0.586 -25.582 1.00 96.12 116 LEU A N 1
ATOM 906 C CA . LEU A 1 116 ? 21.732 0.351 -25.086 1.00 96.12 116 LEU A CA 1
ATOM 907 C C . LEU A 1 116 ? 22.942 -0.376 -24.490 1.00 96.12 116 LEU A C 1
ATOM 909 O O . LEU A 1 116 ? 24.078 0.024 -24.745 1.00 96.12 116 LEU A O 1
ATOM 913 N N . GLY A 1 117 ? 22.715 -1.457 -23.740 1.00 95.88 117 GLY A N 1
ATOM 914 C CA . GLY A 1 117 ? 23.781 -2.292 -23.191 1.00 95.88 117 GLY A CA 1
ATOM 915 C C . GLY A 1 117 ? 24.654 -2.916 -24.281 1.00 95.88 117 GLY A C 1
ATOM 916 O O . GLY A 1 117 ? 25.879 -2.848 -24.201 1.00 95.88 117 GLY A O 1
ATOM 917 N N . ILE A 1 118 ? 24.034 -3.453 -25.338 1.00 96.12 118 ILE A N 1
ATOM 918 C CA . ILE A 1 118 ? 24.746 -4.002 -26.502 1.00 96.12 118 ILE A CA 1
ATOM 919 C C . ILE A 1 118 ? 25.524 -2.899 -27.225 1.00 96.12 118 ILE A C 1
ATOM 921 O O . ILE A 1 118 ? 26.702 -3.081 -27.523 1.00 96.12 118 ILE A O 1
ATOM 925 N N . TYR A 1 119 ? 24.896 -1.749 -27.482 1.00 96.31 119 TYR A N 1
ATOM 926 C CA . TYR A 1 119 ? 25.547 -0.624 -28.154 1.00 96.31 119 TYR A CA 1
ATOM 927 C C . TYR A 1 119 ? 26.804 -0.154 -27.409 1.00 96.31 119 TYR A C 1
ATOM 929 O O . TYR A 1 119 ? 27.855 0.031 -28.022 1.00 96.31 119 TYR A O 1
ATOM 937 N N . GLN A 1 120 ? 26.719 -0.011 -26.084 1.00 95.69 120 GLN A N 1
ATOM 938 C CA . GLN A 1 120 ? 27.861 0.361 -25.245 1.00 95.69 120 GLN A CA 1
ATOM 939 C C . GLN A 1 120 ? 28.969 -0.699 -25.311 1.00 95.69 120 GLN A C 1
ATOM 941 O O . GLN A 1 120 ? 30.123 -0.350 -25.538 1.00 95.69 120 GLN A O 1
ATOM 946 N N . ALA A 1 121 ? 28.621 -1.987 -25.211 1.00 94.62 121 ALA A N 1
ATOM 947 C CA . ALA A 1 121 ? 29.592 -3.082 -25.246 1.00 94.62 121 ALA A CA 1
ATOM 948 C C . ALA A 1 121 ? 30.344 -3.198 -26.586 1.00 94.62 121 ALA A C 1
ATOM 950 O O . ALA A 1 121 ? 31.504 -3.608 -26.609 1.00 94.62 121 ALA A O 1
ATOM 951 N N . VAL A 1 122 ? 29.693 -2.851 -27.701 1.00 94.00 122 VAL A N 1
ATOM 952 C CA . VAL A 1 122 ? 30.3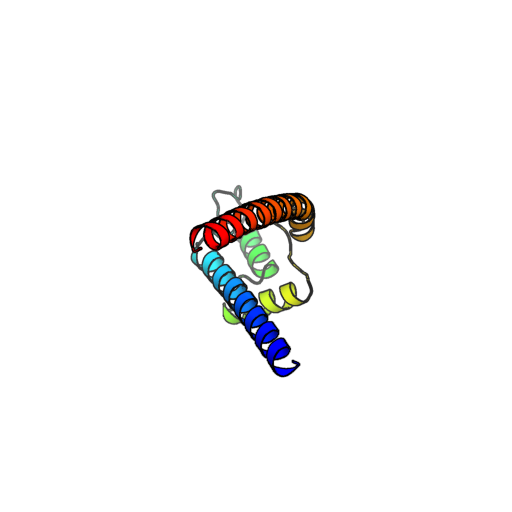21 -2.847 -29.032 1.00 94.00 122 VAL A CA 1
ATOM 953 C C . VAL A 1 122 ? 31.193 -1.607 -29.239 1.00 94.00 122 VAL A C 1
ATOM 955 O O . VAL A 1 122 ? 32.226 -1.715 -29.884 1.00 94.00 122 VAL A O 1
ATOM 958 N N . ARG A 1 123 ? 30.805 -0.449 -28.689 1.00 88.69 123 ARG A N 1
ATOM 959 C CA . ARG A 1 123 ? 31.549 0.816 -28.820 1.00 88.69 123 ARG A CA 1
ATOM 960 C C . ARG A 1 123 ? 32.784 0.907 -27.913 1.00 88.69 123 ARG A C 1
ATOM 962 O O . ARG A 1 123 ? 33.689 1.675 -28.213 1.00 88.69 123 ARG A O 1
ATOM 969 N N . GLU A 1 124 ? 32.811 0.178 -26.797 1.00 67.25 124 GLU A N 1
ATOM 970 C CA . GLU A 1 124 ? 33.983 0.088 -25.906 1.00 67.25 124 GLU A CA 1
ATOM 971 C C . GLU A 1 124 ? 35.110 -0.814 -26.453 1.00 67.25 124 GLU A C 1
ATOM 973 O O . GLU A 1 124 ? 36.151 -0.952 -25.808 1.00 67.25 124 GLU A O 1
ATOM 978 N N . ARG A 1 125 ? 34.925 -1.409 -27.639 1.00 52.22 125 ARG A N 1
ATOM 979 C CA . ARG A 1 125 ? 35.974 -2.062 -28.433 1.00 52.22 125 ARG A CA 1
ATOM 980 C C . ARG A 1 125 ? 36.377 -1.193 -29.616 1.00 52.22 125 ARG A C 1
ATOM 982 O O . ARG A 1 125 ? 37.578 -1.243 -29.957 1.00 52.22 125 ARG A O 1
#